Protein AF-A0A9E4G306-F1 (afdb_monomer)

Radius of gyration: 26.77 Å; Cα contacts (8 Å, |Δi|>4): 31; chains: 1; bounding box: 49×30×59 Å

Secondary structure (DSSP, 8-state):
---TTTTHHHHHHHHHTT---EEE-TTS-EEE----PPPP-PPP-TTTTTTT----TTTTSPPGGGGGG--

Solvent-accessible surface area (backbone atoms only — not comparable to full-atom values): 5030 Å² total; per-residue (Å²): 132,87,52,69,81,80,48,42,68,61,52,50,53,42,36,72,73,69,43,90,42,77,44,75,44,97,87,72,46,77,42,76,59,77,89,74,88,72,77,78,81,78,75,86,59,89,70,77,60,70,84,73,68,81,80,61,96,61,69,87,53,80,57,81,89,50,60,93,70,74,122

Sequence (71 aa):
METAAANFEEMMEHAQQGLVVTIIGRDGREYELTLKPLPPKKRRKPGSARGTIKMSDDFDAPLPEFEPYME

Structure (mmCIF, N/CA/C/O backbone):
data_AF-A0A9E4G306-F1
#
_entry.id   AF-A0A9E4G306-F1
#
loop_
_atom_site.group_PDB
_atom_site.id
_atom_site.type_symbol
_atom_site.label_atom_id
_atom_site.label_alt_id
_atom_site.label_comp_id
_atom_site.label_asym_id
_atom_site.label_entity_id
_atom_site.label_seq_id
_atom_site.pdbx_PDB_ins_code
_atom_site.Cartn_x
_atom_site.Cartn_y
_atom_site.Cartn_z
_atom_site.occupancy
_atom_site.B_iso_or_equiv
_atom_site.auth_seq_id
_atom_site.auth_comp_id
_atom_site.auth_asym_id
_atom_site.auth_atom_id
_atom_site.pdbx_PDB_model_num
ATOM 1 N N . MET A 1 1 ? -14.349 14.884 23.289 1.00 55.84 1 MET A N 1
ATOM 2 C CA . MET A 1 1 ? -14.152 13.941 22.172 1.00 55.84 1 MET A CA 1
ATOM 3 C C . MET A 1 1 ? -12.678 13.607 22.130 1.00 55.84 1 ME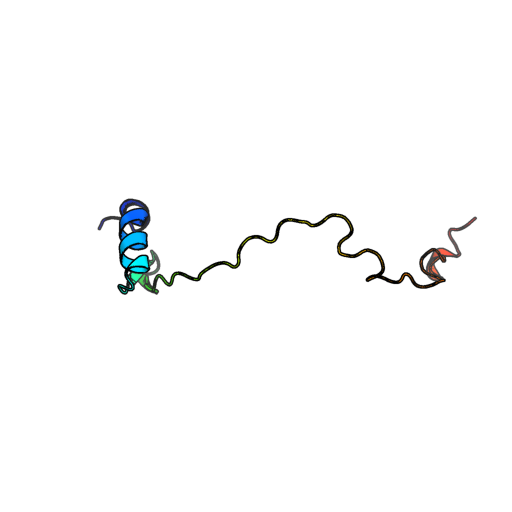T A C 1
ATOM 5 O O . MET A 1 1 ? -11.883 14.501 21.865 1.00 55.84 1 MET A O 1
ATOM 9 N N . GLU A 1 2 ? -12.312 12.376 22.477 1.00 64.25 2 GLU A N 1
ATOM 10 C CA . GLU A 1 2 ? -10.964 11.880 22.195 1.00 64.25 2 GLU A CA 1
ATOM 11 C C . GLU A 1 2 ? -10.760 11.801 20.681 1.00 64.25 2 GLU A C 1
ATOM 13 O O . GLU A 1 2 ? -11.700 11.569 19.919 1.00 64.25 2 GLU A O 1
ATOM 18 N N . THR A 1 3 ? -9.542 12.090 20.233 1.00 81.25 3 THR A N 1
ATOM 19 C CA . THR A 1 3 ? -9.231 12.107 18.801 1.00 81.25 3 THR A CA 1
ATOM 20 C C . THR A 1 3 ? -8.882 10.704 18.324 1.00 81.25 3 THR A C 1
ATOM 22 O O . THR A 1 3 ? -8.223 9.963 19.048 1.00 81.25 3 THR A O 1
ATOM 25 N N . ALA A 1 4 ? -9.221 10.370 17.077 1.00 82.94 4 ALA A N 1
ATOM 26 C CA . ALA A 1 4 ? -8.848 9.085 16.479 1.00 82.94 4 ALA A CA 1
ATOM 27 C C . ALA A 1 4 ? -7.334 8.804 16.530 1.00 82.94 4 ALA A C 1
ATOM 29 O O . ALA A 1 4 ? -6.921 7.656 16.614 1.00 82.94 4 ALA A O 1
ATOM 30 N N . ALA A 1 5 ? -6.501 9.850 16.535 1.00 85.94 5 ALA A N 1
ATOM 31 C CA . ALA A 1 5 ? -5.055 9.709 16.676 1.00 85.94 5 ALA A CA 1
ATOM 32 C C . ALA A 1 5 ? -4.624 9.210 18.068 1.00 85.94 5 ALA A C 1
ATOM 34 O O . ALA A 1 5 ? -3.637 8.491 18.165 1.00 85.94 5 ALA A O 1
ATOM 35 N N . ALA A 1 6 ? -5.346 9.584 19.130 1.00 91.25 6 ALA A N 1
ATOM 36 C CA . ALA A 1 6 ? -5.036 9.166 20.498 1.00 91.25 6 ALA A CA 1
ATOM 37 C C . ALA A 1 6 ? -5.424 7.701 20.759 1.00 91.25 6 ALA A C 1
ATOM 39 O O . ALA A 1 6 ? -4.718 7.012 21.485 1.00 91.25 6 ALA A O 1
ATOM 40 N N . ASN A 1 7 ?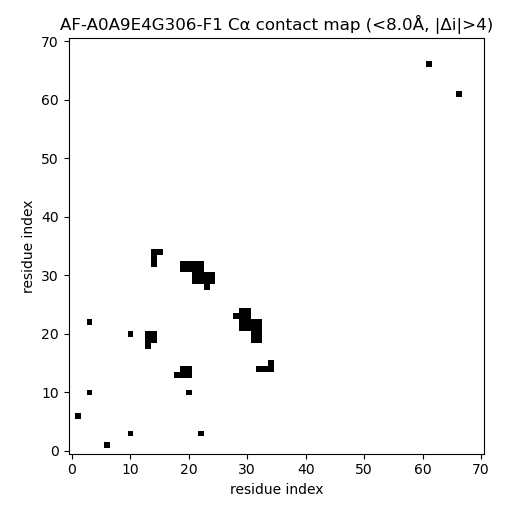 -6.487 7.218 20.106 1.00 90.69 7 ASN A N 1
ATOM 41 C CA . ASN A 1 7 ? -7.044 5.876 20.321 1.00 90.69 7 ASN A CA 1
ATOM 42 C C . ASN A 1 7 ? -6.795 4.947 19.119 1.00 90.69 7 ASN A C 1
ATOM 44 O O . ASN A 1 7 ? -7.525 3.983 18.897 1.00 90.69 7 ASN A O 1
ATOM 48 N N . PHE A 1 8 ? -5.783 5.254 18.303 1.00 90.88 8 PHE A N 1
ATOM 49 C CA . PHE A 1 8 ? -5.528 4.535 17.054 1.00 90.88 8 PHE A CA 1
ATOM 50 C C . PHE A 1 8 ? -5.240 3.044 17.280 1.00 90.88 8 PHE A C 1
ATOM 52 O O . PHE A 1 8 ? -5.686 2.209 16.498 1.00 90.88 8 PHE A O 1
ATOM 59 N N . GLU A 1 9 ? -4.512 2.709 18.346 1.00 92.56 9 GLU A N 1
ATOM 60 C CA . GLU A 1 9 ? -4.154 1.325 18.678 1.00 92.56 9 GLU A CA 1
ATOM 61 C C . GLU A 1 9 ? -5.397 0.475 18.970 1.00 92.56 9 GLU A C 1
ATOM 63 O O . GLU A 1 9 ? -5.595 -0.562 18.343 1.00 92.56 9 GLU A O 1
ATOM 68 N N . GLU A 1 10 ? -6.308 0.984 19.799 1.00 92.62 10 GLU A N 1
ATOM 69 C CA . GLU A 1 10 ? -7.586 0.332 20.096 1.00 92.62 10 GLU A CA 1
ATOM 70 C C . GLU A 1 10 ? -8.458 0.173 18.833 1.00 92.62 10 GLU A C 1
ATOM 72 O O . GLU A 1 10 ? -9.022 -0.889 18.572 1.00 92.62 10 GLU A O 1
ATOM 77 N N . MET A 1 11 ? -8.528 1.206 17.986 1.00 91.31 11 MET A N 1
ATOM 78 C CA . MET A 1 11 ? -9.257 1.141 16.711 1.00 91.31 11 MET A CA 1
ATOM 79 C C . MET A 1 11 ? -8.702 0.059 15.778 1.00 91.31 11 MET A C 1
ATOM 81 O O . MET A 1 11 ? -9.467 -0.616 15.088 1.00 91.31 11 MET A O 1
ATOM 85 N N . MET A 1 12 ? -7.378 -0.113 15.751 1.00 92.94 12 MET A N 1
ATOM 86 C CA . MET A 1 12 ? -6.728 -1.168 14.978 1.00 92.94 12 MET A CA 1
ATOM 87 C C . MET A 1 12 ? -7.078 -2.556 15.515 1.00 92.94 12 MET A 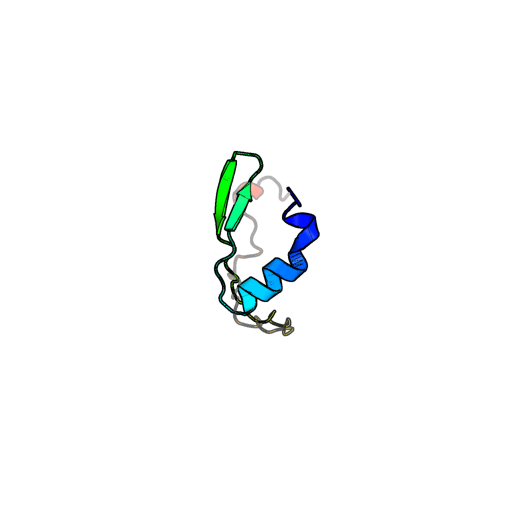C 1
ATOM 89 O O . MET A 1 12 ? -7.330 -3.450 14.709 1.00 92.94 12 MET A O 1
ATOM 93 N N . GLU A 1 13 ? -7.125 -2.745 16.834 1.00 93.75 13 GLU A N 1
ATOM 94 C CA . GLU A 1 13 ? -7.542 -4.011 17.449 1.00 93.75 13 GLU A CA 1
ATOM 95 C C . GLU A 1 13 ? -8.991 -4.356 17.093 1.00 93.75 13 GLU A C 1
ATOM 97 O O . GLU A 1 13 ? -9.261 -5.453 16.595 1.00 93.75 13 GLU A O 1
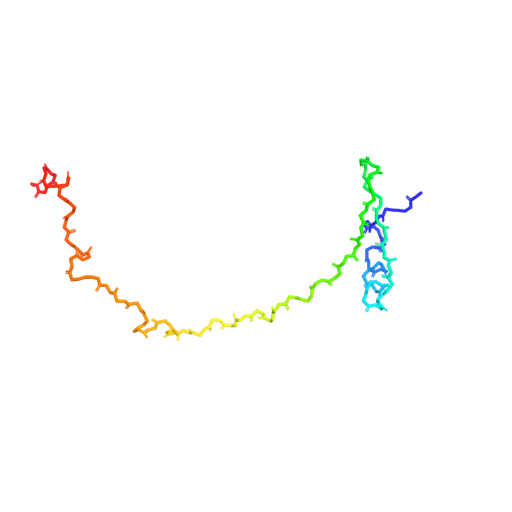ATOM 102 N N . HIS A 1 14 ? -9.911 -3.401 17.250 1.00 94.06 14 HIS A N 1
ATOM 103 C CA . HIS A 1 14 ? -11.320 -3.580 16.890 1.00 94.06 14 HIS A CA 1
ATOM 104 C C . HIS A 1 14 ? -11.484 -3.920 15.404 1.00 94.06 14 HIS A C 1
ATOM 106 O O . HIS A 1 14 ? -12.172 -4.881 15.050 1.00 94.06 14 HIS A O 1
ATOM 112 N N . ALA A 1 15 ? -10.792 -3.196 14.522 1.00 92.81 15 ALA A N 1
ATOM 113 C CA . ALA A 1 15 ? -10.840 -3.453 13.086 1.00 92.81 15 ALA A CA 1
ATOM 114 C C . ALA A 1 15 ? -10.226 -4.817 12.708 1.00 92.81 15 ALA A C 1
ATOM 116 O O . ALA A 1 15 ? -10.719 -5.483 11.797 1.00 92.81 15 ALA A O 1
ATOM 117 N N . GLN A 1 16 ? -9.187 -5.281 13.415 1.00 92.00 16 GLN A N 1
ATOM 118 C CA . GLN A 1 16 ? -8.623 -6.627 13.228 1.00 92.00 16 GLN A CA 1
ATOM 119 C C . GLN A 1 16 ? -9.590 -7.733 13.657 1.00 92.00 16 GLN A C 1
ATOM 121 O O . GLN A 1 16 ? -9.607 -8.801 13.047 1.00 92.00 16 GLN A O 1
ATOM 126 N N . GLN A 1 17 ? -10.414 -7.474 14.672 1.00 93.62 17 GLN A N 1
ATOM 127 C CA . GLN A 1 17 ? -11.468 -8.385 15.126 1.00 93.62 17 GLN A CA 1
ATOM 128 C C . GLN A 1 17 ? -12.697 -8.388 14.199 1.00 93.62 17 GLN A C 1
ATOM 130 O O . GLN A 1 17 ? -13.632 -9.156 14.421 1.00 93.62 17 GLN A O 1
ATOM 135 N N . GLY A 1 18 ? -12.696 -7.563 13.145 1.00 90.00 18 GLY A N 1
ATOM 136 C CA . GLY A 1 18 ? -13.798 -7.443 12.192 1.00 90.00 18 GLY A CA 1
ATOM 137 C C . GLY A 1 18 ? -14.929 -6.530 12.665 1.00 90.00 18 GLY A C 1
ATOM 138 O O . GLY A 1 18 ? -16.009 -6.554 12.075 1.00 90.00 18 GLY A O 1
ATOM 139 N N . LEU A 1 19 ? -14.705 -5.733 13.714 1.00 92.50 19 LEU A N 1
ATOM 140 C CA . LEU A 1 19 ? -15.651 -4.707 14.137 1.00 92.50 19 LEU A CA 1
ATOM 141 C C . LEU A 1 19 ? -15.606 -3.518 13.172 1.00 92.50 19 LEU A C 1
ATOM 143 O O . LEU A 1 19 ? -14.550 -3.141 12.662 1.00 92.50 19 LEU A O 1
ATOM 147 N N . VAL A 1 20 ? -16.770 -2.909 12.950 1.00 92.94 20 VAL A N 1
ATOM 148 C CA . VAL A 1 20 ? -16.886 -1.692 12.144 1.00 92.94 20 VAL A CA 1
ATOM 149 C C . VAL A 1 20 ? -16.418 -0.510 12.983 1.00 92.94 20 VAL A C 1
ATOM 151 O O . VAL A 1 20 ? -17.002 -0.208 14.022 1.00 92.94 20 VAL A O 1
ATOM 154 N N . VAL A 1 21 ? -15.366 0.163 12.522 1.00 94.00 21 VAL A N 1
ATOM 155 C CA . VAL A 1 21 ? -14.824 1.362 13.165 1.00 94.00 21 VAL A CA 1
ATOM 156 C C . VAL A 1 21 ? -15.086 2.564 12.264 1.00 94.00 21 VAL A C 1
ATOM 158 O O . VAL A 1 21 ? -14.594 2.622 11.136 1.00 94.00 21 VAL A O 1
ATOM 161 N N . THR A 1 22 ? -15.842 3.536 12.774 1.00 92.19 22 THR A N 1
ATOM 162 C CA . THR A 1 22 ? -16.167 4.783 12.069 1.00 92.19 22 THR A CA 1
ATOM 163 C C . THR A 1 22 ? -15.370 5.950 12.648 1.00 92.19 22 THR A C 1
ATOM 165 O O . THR A 1 22 ? -15.311 6.142 13.861 1.00 92.19 22 THR A O 1
ATOM 168 N N . ILE A 1 23 ? -14.767 6.754 11.776 1.00 92.75 23 ILE A N 1
ATOM 169 C CA . ILE A 1 23 ? -13.974 7.936 12.110 1.00 92.75 23 ILE A CA 1
ATOM 170 C C . ILE A 1 23 ? -14.694 9.168 11.573 1.00 92.75 23 ILE A C 1
ATOM 172 O O . ILE A 1 23 ? -15.006 9.240 10.387 1.00 92.75 23 ILE A O 1
ATOM 176 N N . ILE A 1 24 ? -14.903 10.166 12.428 1.00 93.25 24 ILE A N 1
ATOM 177 C CA . ILE A 1 24 ? -15.442 11.465 12.018 1.00 93.25 24 ILE A CA 1
ATOM 178 C C . ILE A 1 24 ? -14.269 12.402 11.721 1.00 93.25 24 ILE A C 1
ATOM 180 O O . ILE A 1 24 ? -13.463 12.721 12.600 1.00 93.25 24 ILE A O 1
ATOM 184 N N . GLY A 1 25 ? -14.154 12.824 10.466 1.00 91.00 25 GLY A N 1
ATOM 185 C CA . GLY A 1 25 ? -13.175 13.802 10.020 1.00 91.00 25 GLY A CA 1
ATOM 186 C C . GLY A 1 25 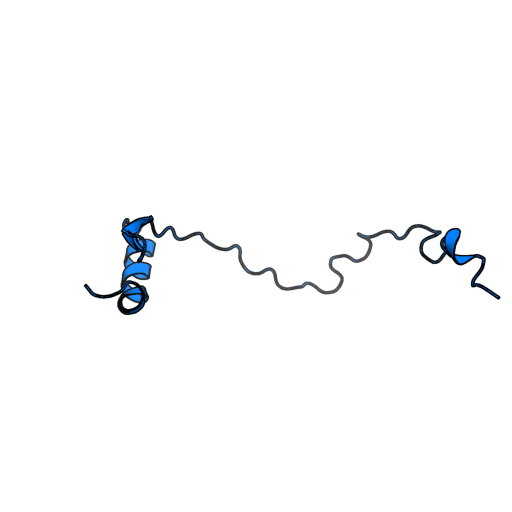? -13.464 15.197 10.571 1.00 91.00 25 GLY A C 1
ATOM 187 O O . GLY A 1 25 ? -14.574 15.525 10.988 1.00 91.00 25 GLY A O 1
ATOM 188 N N . ARG A 1 26 ? -12.453 16.071 10.546 1.00 90.19 26 ARG A N 1
ATOM 189 C CA . ARG A 1 26 ? -12.621 17.484 10.949 1.00 90.19 26 ARG A CA 1
ATOM 190 C C . ARG A 1 26 ? -13.584 18.255 10.041 1.00 90.19 26 ARG A C 1
ATOM 192 O O . ARG A 1 26 ? -14.092 19.295 10.436 1.00 90.19 26 ARG A O 1
ATOM 199 N N . ASP A 1 27 ? -13.805 17.746 8.837 1.00 93.56 27 ASP A N 1
ATOM 200 C CA . ASP A 1 27 ? -14.796 18.204 7.865 1.00 93.56 27 ASP A CA 1
ATOM 201 C C . ASP A 1 27 ? -16.225 17.720 8.183 1.00 93.56 27 ASP A C 1
ATOM 203 O O . ASP A 1 27 ? -17.148 18.015 7.428 1.00 93.56 27 ASP A O 1
ATOM 207 N N . GLY A 1 28 ? -16.413 16.972 9.278 1.00 93.38 28 GLY A N 1
ATOM 208 C CA . GLY A 1 28 ? -17.688 16.381 9.677 1.00 93.38 28 GLY A CA 1
ATOM 209 C C . GLY A 1 28 ? -18.095 15.167 8.843 1.00 93.38 28 GLY A C 1
ATOM 210 O O . GLY A 1 28 ? -19.195 14.655 9.030 1.00 93.38 28 GLY A O 1
ATOM 211 N N . ARG A 1 29 ? -17.244 14.701 7.919 1.00 96.56 29 ARG A N 1
ATOM 212 C CA . ARG A 1 29 ? -17.520 13.501 7.125 1.00 96.56 29 ARG A CA 1
ATOM 213 C C . ARG A 1 29 ? -17.160 12.252 7.912 1.00 96.56 29 ARG A C 1
ATOM 215 O O . ARG A 1 29 ? -16.164 12.228 8.630 1.00 96.56 29 ARG A O 1
ATOM 222 N N . GLU A 1 30 ? -17.955 11.210 7.741 1.00 94.69 30 GLU A N 1
ATOM 223 C CA . GLU A 1 30 ? -17.712 9.904 8.343 1.00 94.69 30 GLU A CA 1
ATOM 224 C C . GLU A 1 30 ? -16.916 9.013 7.387 1.00 94.69 30 GLU A C 1
ATOM 226 O O . GLU A 1 30 ? -17.149 9.000 6.176 1.00 94.69 30 GLU A O 1
ATOM 231 N N . TYR A 1 31 ? -15.972 8.265 7.943 1.00 92.12 31 TYR A N 1
ATOM 232 C CA . TYR A 1 31 ? -15.108 7.336 7.230 1.00 92.12 31 TYR A CA 1
ATOM 233 C C . TYR A 1 31 ? -15.142 5.986 7.933 1.00 92.12 31 TYR A C 1
ATOM 235 O O . TYR A 1 31 ? -15.073 5.927 9.157 1.00 92.12 31 TYR A O 1
ATOM 243 N N . GLU A 1 32 ? -15.194 4.901 7.174 1.00 93.00 32 GLU A N 1
ATOM 244 C CA . GLU A 1 32 ? -15.029 3.555 7.721 1.00 93.00 32 GLU A CA 1
ATOM 245 C C . GLU A 1 32 ? -13.555 3.141 7.647 1.00 93.00 32 GLU A C 1
ATOM 247 O O . GLU A 1 32 ? -12.903 3.280 6.606 1.00 93.00 32 GLU A O 1
ATOM 252 N N . LEU A 1 33 ? -13.014 2.633 8.753 1.00 91.19 33 LEU A N 1
ATOM 253 C CA . LEU A 1 33 ? -11.673 2.067 8.794 1.00 91.19 33 LEU A CA 1
ATOM 254 C C . LEU A 1 33 ? -11.710 0.623 8.279 1.00 91.19 33 LEU A C 1
ATOM 256 O O . LEU A 1 33 ? -12.124 -0.293 8.983 1.00 91.19 33 LEU A O 1
ATOM 260 N N . THR A 1 34 ? -11.210 0.408 7.063 1.00 90.19 34 THR A N 1
ATOM 261 C CA . THR A 1 34 ? -11.064 -0.934 6.484 1.00 90.19 34 THR A CA 1
ATOM 262 C C . THR A 1 34 ? -9.596 -1.348 6.430 1.00 90.19 34 THR A C 1
ATOM 264 O O . THR A 1 34 ? -8.783 -0.721 5.744 1.00 90.19 34 THR A O 1
ATOM 267 N N . LEU A 1 35 ? -9.249 -2.456 7.087 1.00 90.81 35 LEU A N 1
ATOM 268 C CA . LEU A 1 35 ? -7.915 -3.046 6.987 1.00 90.81 35 LEU A CA 1
ATOM 269 C C . LEU A 1 35 ? -7.781 -3.837 5.685 1.00 90.81 35 LEU A C 1
ATOM 271 O O . LEU A 1 35 ? -8.554 -4.753 5.411 1.00 90.81 35 LEU A O 1
ATOM 275 N N . LYS A 1 36 ? -6.771 -3.503 4.879 1.00 90.44 36 LYS A N 1
ATOM 276 C CA . LYS A 1 36 ? -6.433 -4.251 3.663 1.00 90.44 36 LYS A CA 1
ATOM 277 C C . LYS A 1 36 ? -5.117 -4.997 3.871 1.00 90.44 36 LYS A C 1
ATOM 279 O O . LYS A 1 36 ? -4.105 -4.341 4.130 1.00 90.44 36 LYS A O 1
ATOM 284 N N . PRO A 1 37 ? -5.088 -6.335 3.736 1.00 86.75 37 PRO A N 1
ATOM 285 C CA . PRO A 1 37 ? -3.840 -7.074 3.823 1.00 86.75 37 PRO A CA 1
ATOM 286 C C . PRO A 1 37 ? -2.926 -6.649 2.673 1.00 86.75 37 PRO A C 1
ATOM 288 O O . PRO A 1 37 ? -3.294 -6.723 1.499 1.00 86.75 37 PRO A O 1
ATOM 291 N N . LEU A 1 38 ? -1.723 -6.192 3.011 1.00 88.38 38 LEU A N 1
ATOM 292 C CA . LEU A 1 38 ? -0.705 -5.904 2.011 1.00 88.38 38 LEU A CA 1
ATOM 293 C C . LEU A 1 38 ? -0.019 -7.210 1.599 1.00 88.38 38 LEU A C 1
ATOM 295 O O . LEU A 1 38 ? 0.281 -8.042 2.461 1.00 88.38 38 LEU A O 1
ATOM 299 N N . PRO A 1 39 ? 0.267 -7.409 0.299 1.00 86.75 39 PRO A N 1
ATOM 300 C CA . PRO A 1 39 ? 1.050 -8.555 -0.120 1.00 86.75 39 PRO A CA 1
ATOM 301 C C . PRO A 1 39 ? 2.425 -8.506 0.560 1.00 86.75 39 PRO A C 1
ATOM 303 O O . PRO A 1 39 ? 2.981 -7.417 0.755 1.00 86.75 39 PRO A O 1
ATOM 306 N N . PRO A 1 40 ? 3.015 -9.667 0.891 1.00 88.06 40 PRO A N 1
ATOM 307 C CA . PRO A 1 40 ? 4.343 -9.699 1.473 1.00 88.06 40 PRO A CA 1
ATOM 308 C C . PRO A 1 40 ? 5.313 -8.973 0.543 1.00 88.06 40 PRO A C 1
ATOM 310 O O . PRO A 1 40 ? 5.333 -9.202 -0.673 1.00 88.06 40 PRO A O 1
ATOM 313 N N . LYS A 1 41 ? 6.126 -8.083 1.118 1.00 87.94 41 LYS A N 1
ATOM 314 C CA . LYS A 1 41 ? 7.130 -7.339 0.360 1.00 87.94 41 LYS A CA 1
ATOM 315 C C . LYS A 1 41 ? 8.052 -8.341 -0.330 1.00 87.94 41 LYS A C 1
ATOM 317 O O . LYS A 1 41 ? 8.814 -9.053 0.325 1.00 87.94 41 LYS A O 1
ATOM 322 N N . LYS A 1 42 ? 7.988 -8.413 -1.663 1.00 85.81 42 LYS A N 1
ATOM 323 C CA . LYS A 1 42 ? 8.858 -9.308 -2.431 1.00 85.81 42 LYS A CA 1
ATOM 324 C C . LYS A 1 42 ? 10.305 -8.874 -2.220 1.00 85.81 42 LYS A C 1
ATOM 326 O O . LYS A 1 42 ? 10.688 -7.755 -2.563 1.00 85.81 42 LYS A O 1
ATOM 331 N N . ARG A 1 43 ? 11.125 -9.765 -1.662 1.00 88.81 43 ARG A N 1
ATOM 332 C CA . ARG A 1 43 ? 12.570 -9.544 -1.583 1.00 88.81 43 ARG A CA 1
ATOM 333 C C . ARG A 1 43 ? 13.125 -9.495 -3.005 1.00 88.81 43 ARG A C 1
ATOM 335 O O . ARG A 1 43 ? 12.825 -10.375 -3.814 1.00 88.81 43 ARG A O 1
ATOM 342 N N . ARG A 1 44 ? 13.930 -8.472 -3.310 1.00 89.12 44 ARG A N 1
ATOM 343 C CA . ARG A 1 44 ? 14.633 -8.387 -4.598 1.00 89.12 44 ARG A CA 1
ATOM 344 C C . ARG A 1 44 ? 15.461 -9.659 -4.791 1.00 89.12 44 ARG A C 1
ATOM 346 O O . ARG A 1 44 ? 16.214 -10.038 -3.896 1.00 89.12 44 ARG A O 1
ATOM 353 N N . LYS A 1 45 ? 15.321 -10.296 -5.953 1.00 91.19 45 LYS A N 1
ATOM 354 C CA . LYS A 1 45 ? 16.176 -11.399 -6.402 1.00 91.19 45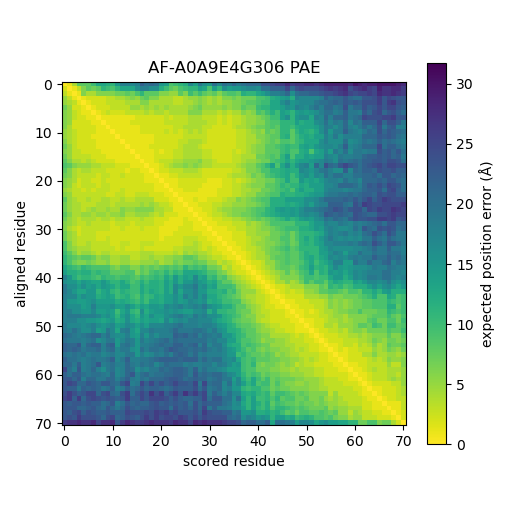 LYS A CA 1
ATOM 355 C C . LYS A 1 45 ? 17.125 -10.836 -7.467 1.00 91.19 45 LYS A C 1
ATOM 357 O O . LYS A 1 45 ? 16.651 -10.506 -8.553 1.00 91.19 45 LYS A O 1
ATOM 362 N N . PRO A 1 46 ? 18.420 -10.634 -7.167 1.00 91.81 46 PRO A N 1
ATOM 363 C CA . PRO A 1 46 ? 19.371 -10.123 -8.150 1.00 91.81 46 PRO A CA 1
ATOM 364 C C . PRO A 1 46 ? 19.345 -10.966 -9.429 1.00 91.81 46 PRO A C 1
ATOM 366 O O . PRO A 1 46 ? 19.265 -12.189 -9.363 1.00 91.81 46 PRO A O 1
ATOM 369 N N . GLY A 1 47 ? 19.361 -10.312 -10.591 1.00 91.88 47 GLY A N 1
ATOM 370 C CA . GLY A 1 47 ? 19.334 -10.999 -11.884 1.00 91.88 47 GLY A CA 1
ATOM 371 C C . GLY A 1 47 ? 17.988 -11.615 -12.285 1.00 91.88 47 GLY A C 1
ATOM 372 O O . GLY A 1 47 ? 17.927 -12.254 -13.329 1.00 91.88 47 GLY A O 1
ATOM 373 N N . SER A 1 48 ? 16.897 -11.402 -11.540 1.00 92.25 48 SER A N 1
ATOM 374 C CA . SER A 1 48 ? 15.578 -11.974 -11.869 1.00 92.25 48 SER A CA 1
ATOM 375 C C . SER A 1 48 ? 14.982 -11.514 -13.204 1.00 92.25 48 SER A C 1
ATOM 377 O O . SER A 1 48 ? 14.013 -12.107 -13.656 1.00 92.25 48 SER A O 1
ATOM 379 N N . ALA A 1 49 ? 15.525 -10.452 -13.802 1.00 90.94 49 ALA A N 1
ATOM 380 C CA . ALA A 1 49 ? 15.128 -9.934 -15.114 1.00 90.94 49 ALA A CA 1
ATOM 381 C C . ALA A 1 49 ? 16.145 -10.267 -16.226 1.00 90.94 49 ALA A C 1
ATOM 383 O O . ALA A 1 49 ? 16.010 -9.788 -17.353 1.00 90.94 49 ALA A O 1
ATOM 384 N N . ARG A 1 50 ? 17.196 -11.049 -15.928 1.00 91.62 50 ARG A N 1
ATOM 385 C CA . ARG A 1 50 ? 18.229 -11.394 -16.914 1.00 91.62 50 ARG A CA 1
ATOM 386 C C . ARG A 1 50 ? 17.591 -12.161 -18.075 1.00 91.62 50 ARG A C 1
ATOM 388 O O . ARG A 1 50 ? 16.948 -13.181 -17.862 1.00 91.62 50 ARG A O 1
ATOM 395 N N . GLY A 1 51 ? 17.773 -11.659 -19.295 1.00 91.88 51 GLY A N 1
ATOM 396 C CA . GLY A 1 51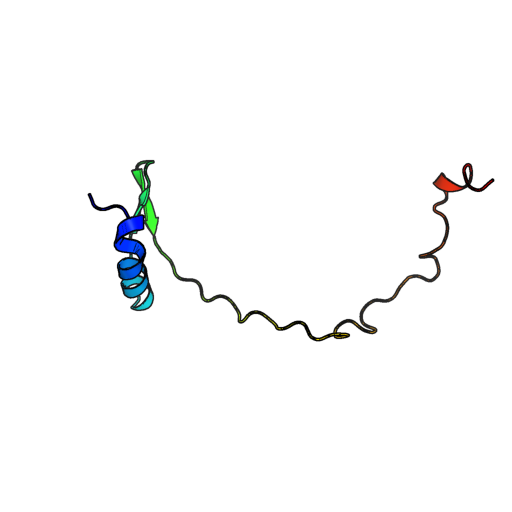 ? 17.211 -12.253 -20.513 1.00 91.88 51 GLY A CA 1
ATOM 397 C C . GLY A 1 51 ? 15.715 -11.998 -20.732 1.00 91.88 51 GLY A C 1
ATOM 398 O O . GLY A 1 51 ? 15.178 -12.430 -21.745 1.00 91.88 51 GLY A O 1
ATOM 399 N N . THR A 1 52 ? 15.034 -11.296 -19.818 1.00 93.62 52 THR A N 1
ATOM 400 C CA . THR A 1 52 ? 13.626 -10.892 -19.995 1.00 93.62 52 THR A CA 1
ATOM 401 C C . THR A 1 52 ? 13.497 -9.631 -20.850 1.00 93.62 52 THR A C 1
ATOM 403 O O . THR A 1 52 ? 12.478 -9.424 -21.498 1.00 93.62 52 THR A O 1
ATOM 406 N N . ILE A 1 53 ? 14.537 -8.795 -20.861 1.00 90.31 53 ILE A N 1
ATOM 407 C CA . ILE A 1 53 ? 14.597 -7.556 -21.635 1.00 90.31 53 ILE A CA 1
ATOM 408 C C . ILE A 1 53 ? 15.517 -7.801 -22.829 1.00 90.31 53 ILE A C 1
ATOM 410 O O . ILE A 1 53 ? 16.638 -8.283 -22.653 1.00 90.31 53 ILE A O 1
ATOM 414 N N . LYS A 1 54 ? 15.032 -7.482 -24.029 1.00 91.31 54 LYS A N 1
ATOM 415 C CA . LYS A 1 54 ? 15.820 -7.471 -25.262 1.00 91.31 54 LYS A CA 1
ATOM 416 C C . LYS A 1 54 ? 16.030 -6.016 -25.657 1.00 91.31 54 LYS A C 1
ATOM 418 O O . LYS A 1 54 ? 15.053 -5.276 -25.726 1.00 91.31 54 LYS A O 1
ATOM 423 N N . MET A 1 55 ? 17.283 -5.627 -25.864 1.00 91.94 55 MET A N 1
ATOM 424 C CA . MET A 1 55 ? 17.588 -4.353 -26.508 1.00 91.94 55 MET A CA 1
ATOM 425 C C . MET A 1 55 ? 17.443 -4.527 -28.014 1.00 91.94 55 MET A C 1
ATOM 427 O O . MET A 1 55 ? 17.705 -5.614 -28.532 1.00 91.94 55 MET A O 1
ATOM 431 N N . SER A 1 56 ? 16.975 -3.477 -28.679 1.00 93.44 56 SER A N 1
ATOM 432 C CA . SER A 1 56 ? 17.001 -3.409 -30.135 1.00 93.44 56 SER A CA 1
ATOM 433 C C . SER A 1 56 ? 18.445 -3.250 -30.613 1.00 93.44 56 SER A C 1
ATOM 435 O O . SER A 1 56 ? 19.273 -2.698 -29.885 1.00 93.44 56 SER A O 1
ATOM 437 N N . ASP A 1 57 ? 18.744 -3.722 -31.821 1.00 92.50 57 ASP A N 1
ATOM 438 C CA . ASP A 1 57 ? 20.094 -3.654 -32.397 1.00 92.50 57 ASP A CA 1
ATOM 439 C C . ASP A 1 57 ? 20.549 -2.202 -32.655 1.00 92.50 57 ASP A C 1
ATOM 441 O O . ASP A 1 57 ? 21.743 -1.929 -32.742 1.00 92.50 57 ASP A O 1
ATOM 445 N N . ASP A 1 58 ? 19.602 -1.266 -32.738 1.00 93.75 58 ASP A N 1
ATOM 446 C CA . ASP A 1 58 ? 19.802 0.170 -32.949 1.00 93.75 58 ASP A CA 1
ATOM 447 C C . ASP A 1 58 ? 19.730 1.001 -31.655 1.00 93.75 58 ASP A C 1
ATOM 449 O O . ASP A 1 58 ? 19.703 2.224 -31.720 1.00 93.75 58 ASP A O 1
ATOM 453 N N . PHE A 1 59 ? 19.703 0.378 -30.471 1.00 92.69 59 PHE A N 1
ATOM 454 C CA . PHE A 1 59 ? 19.520 1.101 -29.203 1.00 92.69 59 PHE A CA 1
ATOM 455 C C . PHE A 1 59 ? 20.584 2.183 -28.956 1.00 92.69 59 PHE A C 1
ATOM 457 O O . PHE A 1 59 ? 20.267 3.256 -28.446 1.00 92.69 59 PHE A O 1
ATOM 464 N N . ASP A 1 60 ? 21.831 1.896 -29.326 1.00 91.81 60 ASP A N 1
ATOM 465 C CA . ASP A 1 60 ? 22.951 2.833 -29.195 1.00 91.81 60 ASP A CA 1
ATOM 466 C C . ASP A 1 60 ? 23.117 3.734 -30.435 1.00 91.81 60 ASP A C 1
ATOM 468 O O . ASP A 1 60 ? 24.051 4.536 -30.49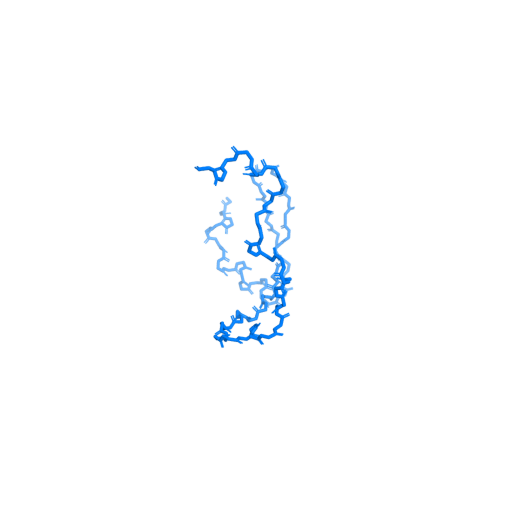6 1.00 91.81 60 ASP A O 1
ATOM 472 N N . ALA A 1 61 ? 22.251 3.600 -31.447 1.00 91.88 61 ALA A N 1
ATOM 473 C CA . ALA A 1 61 ? 22.327 4.425 -32.643 1.00 91.88 61 ALA A CA 1
ATOM 474 C C . ALA A 1 61 ? 21.954 5.884 -32.319 1.00 91.88 61 ALA A C 1
ATOM 476 O O . ALA A 1 61 ? 21.056 6.136 -31.508 1.00 91.88 61 ALA A O 1
ATOM 477 N N . PRO A 1 62 ? 22.618 6.867 -32.955 1.00 91.06 62 PRO A N 1
ATOM 478 C CA . PRO A 1 62 ? 22.249 8.262 -32.795 1.00 91.06 62 PRO A CA 1
ATOM 479 C C . PRO A 1 62 ? 20.829 8.489 -33.315 1.00 91.06 62 PRO A C 1
ATOM 481 O O . PRO A 1 62 ? 20.427 7.959 -34.353 1.00 91.06 62 PRO A O 1
ATOM 484 N N . LEU A 1 63 ? 20.072 9.315 -32.597 1.00 91.44 63 LEU A N 1
ATOM 485 C CA . LEU A 1 63 ? 18.785 9.783 -33.089 1.00 91.44 63 LEU A CA 1
ATOM 486 C C . LEU A 1 63 ? 19.022 10.696 -34.310 1.00 91.44 63 LEU A C 1
ATOM 488 O O . LEU A 1 63 ? 19.924 11.535 -34.248 1.00 91.44 63 LEU A O 1
ATOM 492 N N . PRO A 1 64 ? 18.216 10.599 -35.386 1.00 89.50 64 PRO A N 1
ATOM 493 C CA . PRO A 1 64 ? 18.442 11.368 -36.620 1.00 89.50 64 PRO A CA 1
ATOM 494 C C . PRO A 1 64 ? 18.521 12.887 -36.410 1.00 89.50 64 PRO A C 1
ATOM 496 O O . PRO A 1 64 ? 19.256 13.593 -37.088 1.00 89.50 64 PRO A O 1
ATOM 499 N N . GLU A 1 65 ? 17.793 13.409 -35.423 1.00 91.88 65 GLU A N 1
ATOM 500 C CA . GLU A 1 65 ? 17.807 14.831 -35.060 1.00 91.88 65 GLU A CA 1
ATOM 501 C C . GLU A 1 65 ? 19.135 15.312 -34.442 1.00 91.88 65 GLU A C 1
ATOM 503 O O . GLU A 1 65 ? 19.377 16.517 -34.380 1.00 91.88 65 GLU A O 1
ATOM 508 N N . PHE A 1 66 ? 20.006 14.390 -34.018 1.00 90.62 66 PHE A N 1
ATOM 509 C CA . PHE A 1 66 ? 21.318 14.694 -33.442 1.00 90.62 66 PHE A CA 1
ATOM 510 C C . PHE A 1 66 ? 22.464 14.645 -34.465 1.00 90.62 66 PHE A C 1
ATOM 512 O O . PHE A 1 66 ? 23.584 15.014 -34.116 1.00 90.62 66 PHE A O 1
ATOM 519 N N . GLU A 1 67 ? 22.206 14.260 -35.722 1.00 88.31 67 GLU A N 1
ATOM 520 C CA . GLU A 1 67 ? 23.215 14.269 -36.796 1.00 88.31 67 GLU A CA 1
ATOM 521 C C . GLU A 1 67 ? 23.970 15.610 -36.929 1.00 88.31 67 GLU A C 1
ATOM 523 O O . GLU A 1 67 ? 25.196 15.569 -37.035 1.00 88.31 67 GLU A O 1
ATOM 528 N N . PRO A 1 68 ? 23.323 16.797 -36.837 1.00 89.31 68 PRO A N 1
ATOM 529 C CA . PRO A 1 68 ? 24.014 18.088 -36.945 1.00 89.31 68 PRO A CA 1
ATOM 530 C C . PRO A 1 68 ? 24.983 18.409 -35.794 1.00 89.31 68 PRO A C 1
ATOM 532 O O . PRO A 1 68 ? 25.644 19.443 -35.834 1.00 89.31 68 PRO A O 1
ATOM 535 N N . TYR A 1 69 ? 25.028 17.581 -34.747 1.00 86.31 69 TYR A N 1
ATOM 536 C CA . TYR A 1 69 ? 25.803 17.814 -33.524 1.00 86.31 69 TYR A CA 1
ATOM 537 C C . TYR A 1 69 ? 26.946 16.802 -33.324 1.00 86.31 69 TYR A C 1
ATOM 539 O O . TYR A 1 69 ? 27.566 16.796 -32.264 1.00 86.31 69 TYR A O 1
ATOM 547 N N . MET A 1 70 ? 27.208 15.933 -34.307 1.00 82.56 70 MET A N 1
ATOM 548 C CA . MET A 1 70 ? 28.205 14.850 -34.241 1.00 82.56 70 MET A CA 1
ATOM 549 C C . MET A 1 70 ? 29.572 15.218 -34.863 1.00 82.56 70 MET A C 1
ATOM 551 O O . MET A 1 70 ? 30.377 14.320 -35.117 1.00 82.56 70 MET A O 1
ATOM 555 N N . GLU A 1 71 ? 29.827 16.507 -35.122 1.00 74.56 71 GLU A N 1
ATOM 556 C CA . GLU A 1 71 ? 31.113 17.036 -35.629 1.00 74.56 71 GLU A CA 1
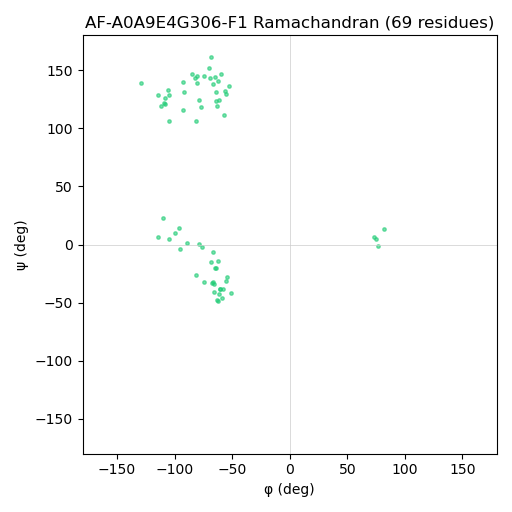ATOM 557 C C . GLU A 1 71 ? 32.168 17.256 -34.533 1.00 74.56 71 GLU A C 1
ATOM 559 O O . GLU A 1 71 ? 31.821 17.781 -33.448 1.00 74.56 71 GLU A O 1
#

Foldseek 3Di:
DDACVVCVVVLVVCLVVVHWDWHQDPVRDIDTDHDDDDDPDDDDDPCPCPPVDDDDPCNVPDDPVCVVVPD

pLDDT: mean 89.8, std 6.13, range [55.84, 96.56]

Mean predicted aligned error: 10.74 Å